Protein AF-A0A352DSZ2-F1 (afdb_monomer)

Solvent-accessible surface area (backbone atoms only — not comparable to full-atom values): 7945 Å² total; per-residue (Å²): 136,78,53,78,48,79,55,72,45,73,41,66,85,40,47,68,74,50,39,74,55,29,46,48,56,22,62,26,44,37,40,41,36,30,48,39,24,48,59,77,53,50,63,26,27,45,27,42,15,66,28,54,45,38,38,32,38,38,24,22,41,63,73,51,56,64,38,36,55,28,40,37,65,25,56,44,43,37,34,35,40,29,21,35,47,50,50,53,66,33,30,56,37,56,62,68,28,77,25,41,36,36,36,55,37,57,77,45,65,48,73,68,21,50,52,51,42,69,74,29,89,50,49,43,66,33,68,68,68,69,47,54,70,59,63,74,67,71,83,76,82,80,87,76,96,79,90,81,88,133

Foldseek 3Di:
DQLEDQDAAADAVDQDDDLVVLLSNLSHAEEYAHQNPADDDLSSLLSVLSHHYAYADNNHQDDDLSSLQSNLSHAEEYHPCNHQEDELSSLQSVLSRNYAYEHANHNYYDPNSLVSLVVRPSYHYHPVSVVVVVVVPPPPDDDDDDDDDD

pLDDT: mean 78.83, std 14.11, range [40.34, 91.19]

Radius of gyration: 20.04 Å; Cα contacts (8 Å, |Δi|>4): 309; chains: 1; bounding box: 57×29×73 Å

Sequence (150 aa):
MLARGRGDVHLDALVEITAPVARILSRHRGTLSLPSLATIDPETCVALARHRGNLLLNGLRALSPEQATALVGHRDWLGLDGLETVSDEVAETLCRHFGVVSLQGVRTVSAAALAALRSCPHIRLHEALTKSSLDARSDRGVGDRRNRRR

Secondary structure (DSSP, 8-state):
--TT-SS-EE-TT-----HHHHHHHTT-BS-EE-TT-----HHHHHHHHT-BS-EE-TT-----HHHHHHHTT--S-EE-TT--EE-HHHHHHHHT-SS-EEE-S--EE-HHHHHHHHH-TTEEE-HHHHHHHHHTTSSS----------

Structure (mmCIF, N/CA/C/O backbone):
data_AF-A0A352DSZ2-F1
#
_entry.id   AF-A0A352DSZ2-F1
#
loop_
_atom_site.group_PDB
_atom_site.id
_atom_site.type_symbol
_atom_site.label_atom_id
_atom_site.label_alt_id
_atom_site.label_comp_id
_atom_site.label_asym_id
_atom_site.label_entity_id
_atom_site.label_seq_id
_atom_site.pdbx_PDB_ins_code
_atom_site.Cartn_x
_atom_site.Cartn_y
_atom_site.Cartn_z
_atom_site.occupancy
_atom_site.B_iso_or_equiv
_atom_site.auth_seq_id
_atom_site.auth_comp_id
_atom_site.auth_asym_id
_atom_site.auth_atom_id
_atom_site.pdbx_PDB_model_num
ATOM 1 N N . MET A 1 1 ? 10.148 -1.661 -25.583 1.00 40.34 1 MET A N 1
ATOM 2 C CA . MET A 1 1 ? 9.701 -0.284 -25.255 1.00 40.34 1 MET A CA 1
ATOM 3 C C . MET A 1 1 ? 8.290 -0.328 -24.655 1.00 40.34 1 MET A C 1
ATOM 5 O O . MET A 1 1 ? 7.329 -0.166 -25.388 1.00 40.34 1 MET A O 1
ATOM 9 N N . LEU A 1 2 ? 8.142 -0.558 -23.343 1.00 48.91 2 LEU A N 1
ATOM 10 C CA . LEU A 1 2 ? 6.822 -0.626 -22.675 1.00 48.91 2 LEU A CA 1
ATOM 11 C C . LEU A 1 2 ? 6.311 0.743 -22.164 1.00 48.91 2 LEU A C 1
ATOM 13 O O . LEU A 1 2 ? 5.173 0.873 -21.741 1.00 48.91 2 LEU A O 1
ATOM 17 N N . ALA A 1 3 ? 7.128 1.800 -22.228 1.00 47.91 3 ALA A N 1
ATOM 18 C CA . ALA A 1 3 ? 6.880 3.055 -21.504 1.00 47.91 3 ALA A CA 1
ATOM 19 C C . ALA A 1 3 ? 5.921 4.062 -22.186 1.00 47.91 3 ALA A C 1
ATOM 21 O O . ALA A 1 3 ? 5.846 5.211 -21.756 1.00 47.91 3 ALA A O 1
ATOM 22 N N . ARG A 1 4 ? 5.231 3.690 -23.274 1.00 46.66 4 ARG A N 1
ATOM 23 C CA . ARG A 1 4 ? 4.362 4.609 -24.048 1.00 46.66 4 ARG A CA 1
ATOM 24 C C . ARG A 1 4 ? 2.999 4.032 -24.448 1.00 46.66 4 ARG A C 1
ATOM 26 O O . ARG A 1 4 ? 2.247 4.716 -25.139 1.00 46.66 4 ARG A O 1
ATOM 33 N N . GLY A 1 5 ? 2.682 2.806 -24.033 1.00 48.97 5 GLY A N 1
ATOM 34 C CA . GLY A 1 5 ? 1.359 2.226 -24.255 1.00 48.97 5 GLY A CA 1
ATOM 35 C C . GLY A 1 5 ? 0.297 2.943 -23.419 1.00 48.97 5 GLY A C 1
ATOM 36 O O . GLY A 1 5 ? 0.597 3.454 -22.348 1.00 48.97 5 GLY A O 1
ATOM 37 N N . ARG A 1 6 ? -0.938 3.000 -23.921 1.00 56.56 6 ARG A N 1
ATOM 38 C CA . ARG A 1 6 ? -2.148 3.317 -23.138 1.00 56.56 6 ARG A CA 1
ATOM 39 C C . ARG A 1 6 ? -2.812 2.028 -22.617 1.00 56.56 6 ARG A C 1
ATOM 41 O O . ARG A 1 6 ? -4.030 1.970 -22.517 1.00 56.56 6 ARG A O 1
ATOM 48 N N . GLY A 1 7 ? -2.031 0.967 -22.419 1.00 68.94 7 GLY A N 1
ATOM 49 C CA . GLY A 1 7 ? -2.527 -0.366 -22.071 1.00 68.94 7 GLY A CA 1
ATOM 50 C C . GLY A 1 7 ? -2.114 -0.732 -20.657 1.00 68.94 7 GLY A C 1
ATOM 51 O O . GLY A 1 7 ? -1.060 -0.306 -20.213 1.00 68.94 7 GLY A O 1
ATOM 52 N N . ASP A 1 8 ? -2.924 -1.497 -19.945 1.00 80.56 8 ASP A N 1
ATOM 53 C CA . ASP A 1 8 ? -2.635 -1.826 -18.553 1.00 80.56 8 ASP A CA 1
ATOM 54 C C . ASP A 1 8 ? -1.370 -2.692 -18.424 1.00 80.56 8 ASP A C 1
ATOM 56 O O . ASP A 1 8 ? -1.205 -3.703 -19.113 1.00 80.56 8 ASP A O 1
ATOM 60 N N . VAL A 1 9 ? -0.464 -2.289 -17.535 1.00 84.06 9 VAL A N 1
ATOM 61 C CA . VAL A 1 9 ? 0.795 -2.989 -17.266 1.00 84.06 9 VAL A CA 1
ATOM 62 C C . VAL A 1 9 ? 0.607 -3.849 -16.028 1.00 84.06 9 VAL A C 1
ATOM 64 O O . VAL A 1 9 ? 0.467 -3.329 -14.924 1.00 84.06 9 VAL A O 1
ATOM 67 N N . HIS A 1 10 ? 0.639 -5.162 -16.224 1.00 83.44 10 HIS A N 1
ATOM 68 C CA . HIS A 1 10 ? 0.547 -6.160 -15.165 1.00 83.44 10 HIS A CA 1
ATOM 69 C C . HIS A 1 10 ? 1.894 -6.876 -15.056 1.00 83.44 10 HIS A C 1
ATOM 71 O O . HIS A 1 10 ? 2.339 -7.507 -16.017 1.00 83.44 10 HIS A O 1
ATOM 77 N N . LEU A 1 11 ? 2.586 -6.714 -13.927 1.00 83.31 11 LEU A N 1
ATOM 78 C CA . LEU A 1 11 ? 3.895 -7.326 -13.677 1.00 83.31 11 LEU A CA 1
ATOM 79 C C . LEU A 1 11 ? 3.795 -8.285 -12.490 1.00 83.31 11 LEU A C 1
ATOM 81 O O . LEU A 1 11 ? 4.330 -8.040 -11.411 1.00 83.31 11 LEU A O 1
ATOM 85 N N . ASP A 1 12 ? 3.111 -9.402 -12.718 1.00 78.81 12 ASP A N 1
ATOM 86 C CA . ASP A 1 12 ? 2.752 -10.359 -11.667 1.00 78.81 12 ASP A CA 1
ATOM 87 C C . ASP A 1 12 ? 3.946 -11.171 -11.145 1.00 78.81 12 ASP A C 1
ATOM 89 O O . ASP A 1 12 ? 3.873 -11.757 -10.073 1.00 78.81 12 ASP A O 1
ATOM 93 N N . ALA A 1 13 ? 5.068 -11.208 -11.865 1.00 79.94 13 ALA A N 1
ATOM 94 C CA . ALA A 1 13 ? 6.279 -11.912 -11.430 1.00 79.94 13 ALA A CA 1
ATOM 95 C C . ALA A 1 13 ? 7.279 -11.009 -10.682 1.00 79.94 13 ALA A C 1
ATOM 97 O O . ALA A 1 13 ? 8.353 -11.465 -10.293 1.00 79.94 13 ALA A O 1
ATOM 98 N N . LEU A 1 14 ? 6.969 -9.718 -10.516 1.00 80.88 14 LEU A N 1
ATOM 99 C CA . LEU A 1 14 ? 7.915 -8.736 -9.999 1.00 80.88 14 LEU A CA 1
ATOM 100 C C . LEU A 1 14 ? 7.770 -8.591 -8.481 1.00 80.88 14 LEU A C 1
ATOM 102 O O . LEU A 1 14 ? 6.853 -7.936 -7.992 1.00 80.88 14 LEU A O 1
ATOM 106 N N . VAL A 1 15 ? 8.681 -9.236 -7.752 1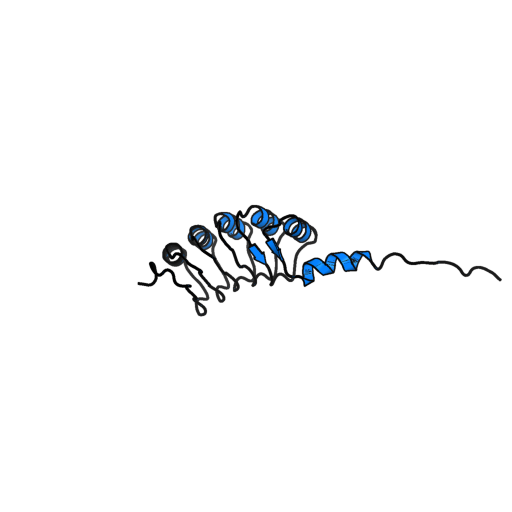.00 80.00 15 VAL A N 1
ATOM 107 C CA . VAL A 1 15 ? 8.661 -9.297 -6.279 1.00 80.00 15 VAL A CA 1
ATOM 108 C C . VAL A 1 15 ? 9.335 -8.088 -5.631 1.00 80.00 15 VAL A C 1
ATOM 110 O O . VAL A 1 15 ? 8.981 -7.714 -4.516 1.00 80.00 15 VAL A O 1
ATOM 113 N N . GLU A 1 16 ? 10.272 -7.460 -6.341 1.00 80.94 16 GLU A N 1
ATOM 114 C CA . GLU A 1 16 ? 11.022 -6.288 -5.896 1.00 80.94 16 GLU A CA 1
ATOM 115 C C . GLU A 1 16 ? 11.278 -5.358 -7.088 1.00 80.94 16 GLU A C 1
ATOM 117 O O . GLU A 1 16 ? 11.521 -5.812 -8.212 1.00 80.94 16 GLU A O 1
ATOM 122 N N . ILE A 1 17 ? 11.230 -4.048 -6.847 1.00 85.75 17 ILE A N 1
ATOM 123 C CA . ILE A 1 17 ? 11.618 -3.027 -7.821 1.00 85.75 17 ILE A CA 1
ATOM 124 C C . ILE A 1 17 ? 12.510 -1.990 -7.167 1.00 85.75 17 ILE A C 1
ATOM 126 O O . ILE A 1 17 ? 12.389 -1.704 -5.984 1.00 85.75 17 ILE A O 1
ATOM 130 N N . THR A 1 18 ? 13.361 -1.375 -7.977 1.00 88.12 18 THR A N 1
ATOM 131 C CA . THR A 1 18 ? 14.210 -0.265 -7.550 1.00 88.12 18 THR A CA 1
ATOM 132 C C . THR A 1 18 ? 13.639 1.072 -8.021 1.00 88.12 18 THR A C 1
ATOM 134 O O . THR A 1 18 ? 12.927 1.144 -9.034 1.00 88.12 18 THR A O 1
ATOM 137 N N . ALA A 1 19 ? 14.016 2.165 -7.353 1.00 87.88 19 ALA A N 1
ATOM 138 C CA . ALA A 1 19 ? 13.570 3.516 -7.699 1.00 87.88 19 ALA A CA 1
ATOM 139 C C . ALA A 1 19 ? 13.793 3.903 -9.184 1.00 87.88 19 ALA A C 1
ATOM 141 O O . ALA A 1 19 ? 12.902 4.518 -9.789 1.00 87.88 19 ALA A O 1
ATOM 142 N N . PRO A 1 20 ? 14.906 3.521 -9.853 1.00 88.50 20 PRO A N 1
ATOM 143 C CA . PRO A 1 20 ? 15.069 3.756 -11.286 1.00 88.50 20 PRO A CA 1
ATOM 144 C C . PRO A 1 20 ? 14.012 3.054 -12.146 1.00 88.50 20 PRO A C 1
ATOM 146 O O . PRO A 1 20 ? 13.514 3.661 -13.097 1.00 88.50 20 PRO A O 1
ATOM 149 N N . VAL A 1 21 ? 13.647 1.813 -11.807 1.00 87.62 21 VAL A N 1
ATOM 150 C CA . VAL A 1 21 ? 12.614 1.040 -12.516 1.00 87.62 21 VAL A CA 1
ATOM 151 C C . VAL A 1 21 ? 11.243 1.661 -12.276 1.00 87.62 21 VAL A C 1
ATOM 153 O O . VAL A 1 21 ? 10.528 1.941 -13.238 1.00 87.62 21 VAL A O 1
ATOM 156 N N . ALA A 1 22 ? 10.917 1.992 -11.026 1.00 88.19 22 ALA A N 1
ATOM 157 C CA . ALA A 1 22 ? 9.684 2.690 -10.668 1.00 88.19 22 ALA A CA 1
ATOM 158 C C . ALA A 1 22 ? 9.518 4.015 -11.428 1.00 88.19 22 ALA A C 1
ATOM 160 O O . ALA A 1 22 ? 8.431 4.335 -11.905 1.00 88.19 22 ALA A O 1
ATOM 161 N N . ARG A 1 23 ? 10.609 4.763 -11.632 1.00 87.81 23 ARG A N 1
ATOM 162 C CA . ARG A 1 23 ? 10.607 6.004 -12.422 1.00 87.81 23 ARG A CA 1
ATOM 163 C C . ARG A 1 23 ? 10.368 5.772 -13.914 1.00 87.81 23 ARG A C 1
ATOM 165 O O . ARG A 1 23 ? 9.844 6.654 -14.588 1.00 87.81 23 ARG A O 1
ATOM 172 N N . ILE A 1 24 ? 10.772 4.627 -14.461 1.00 87.75 24 ILE A N 1
ATOM 173 C CA . ILE A 1 24 ? 10.451 4.262 -15.847 1.00 87.75 24 ILE A CA 1
ATOM 174 C C . ILE A 1 24 ? 8.973 3.878 -15.942 1.00 87.75 24 ILE A C 1
ATOM 176 O O . ILE A 1 24 ? 8.286 4.356 -16.846 1.00 87.75 24 ILE A O 1
ATOM 180 N N . LEU A 1 25 ? 8.482 3.081 -14.988 1.00 85.25 25 LEU A N 1
ATOM 181 C CA . LEU A 1 25 ? 7.081 2.666 -14.908 1.00 85.25 25 LEU A CA 1
ATOM 182 C C . LEU A 1 25 ? 6.144 3.859 -14.704 1.00 85.25 25 LEU A C 1
ATOM 184 O O . LEU A 1 25 ? 5.109 3.931 -15.354 1.00 85.25 25 LEU A O 1
ATOM 188 N N . SER A 1 26 ? 6.524 4.863 -13.913 1.00 84.94 26 SER A N 1
ATOM 189 C CA . SER A 1 26 ? 5.672 6.034 -13.675 1.00 84.94 26 SER A CA 1
ATOM 190 C C . SER A 1 26 ? 5.452 6.912 -14.910 1.00 84.94 26 SER A C 1
ATOM 192 O O . SER A 1 26 ? 4.495 7.684 -14.948 1.00 84.94 26 SER A O 1
ATOM 194 N N . ARG A 1 27 ? 6.275 6.767 -15.960 1.00 84.94 27 ARG A N 1
ATOM 195 C CA . ARG A 1 27 ? 6.068 7.435 -17.262 1.00 84.94 27 ARG A CA 1
ATOM 196 C C . ARG A 1 27 ? 4.932 6.809 -18.067 1.00 84.94 27 ARG A C 1
ATOM 198 O O . ARG A 1 27 ? 4.420 7.460 -18.981 1.00 84.94 27 ARG A O 1
ATOM 205 N N . HIS A 1 28 ? 4.565 5.573 -17.743 1.00 82.56 28 HIS A N 1
ATOM 206 C CA . HIS A 1 28 ? 3.405 4.903 -18.303 1.00 82.56 28 HIS A CA 1
ATOM 207 C C . HIS A 1 28 ? 2.118 5.658 -17.939 1.00 82.56 28 HIS A C 1
ATOM 209 O O . HIS A 1 28 ? 2.047 6.306 -16.894 1.00 82.56 28 HIS A O 1
ATOM 215 N N . ARG A 1 29 ? 1.106 5.589 -18.808 1.00 74.69 29 ARG A N 1
ATOM 216 C CA . ARG A 1 29 ? -0.207 6.210 -18.593 1.00 74.69 29 ARG A CA 1
ATOM 217 C C . ARG A 1 29 ? -1.281 5.142 -18.774 1.00 74.69 29 ARG A C 1
ATOM 219 O O . ARG A 1 29 ? -1.577 4.771 -19.905 1.00 74.69 29 ARG A O 1
ATOM 226 N N . GLY A 1 30 ? -1.824 4.650 -17.668 1.00 84.12 30 GLY A N 1
ATOM 227 C CA . GLY A 1 30 ? -2.762 3.524 -17.617 1.00 84.12 30 GLY A CA 1
ATOM 228 C C . GLY A 1 30 ? -2.690 2.839 -16.256 1.00 84.12 30 GLY A C 1
ATOM 229 O O . GLY A 1 30 ? -2.040 3.371 -15.362 1.00 84.12 30 GLY A O 1
ATOM 230 N N . THR A 1 31 ? -3.322 1.679 -16.092 1.00 88.56 31 THR A N 1
ATOM 231 C CA . THR A 1 31 ? -3.216 0.930 -14.832 1.00 88.56 31 THR A CA 1
ATOM 232 C C . THR A 1 31 ? -1.834 0.294 -14.717 1.00 88.56 31 THR A C 1
ATOM 234 O O . THR A 1 31 ? -1.347 -0.317 -15.671 1.00 88.56 31 THR A O 1
ATOM 237 N N . LEU A 1 32 ? -1.198 0.435 -13.557 1.00 89.62 32 LEU A N 1
ATOM 238 C CA . LEU A 1 32 ? 0.029 -0.257 -13.183 1.00 89.62 32 LEU A CA 1
ATOM 239 C C . LEU A 1 32 ? -0.284 -1.219 -12.036 1.00 89.62 32 LEU A C 1
ATOM 241 O O . LEU A 1 32 ? -0.541 -0.789 -10.913 1.00 89.62 32 LEU A O 1
ATOM 245 N N . SER A 1 33 ? -0.257 -2.517 -12.328 1.00 89.81 33 SER A N 1
ATOM 246 C CA . SER A 1 33 ? -0.514 -3.585 -11.365 1.00 89.81 33 SER A CA 1
ATOM 247 C C . SER A 1 33 ? 0.771 -4.332 -11.022 1.00 89.81 33 SER A C 1
ATOM 249 O O . SER A 1 33 ? 1.423 -4.904 -11.900 1.00 89.81 33 SER A O 1
ATOM 251 N N . LEU A 1 34 ? 1.127 -4.314 -9.737 1.00 89.25 34 LEU A N 1
ATOM 252 C CA . LEU A 1 34 ? 2.303 -4.960 -9.149 1.00 89.25 34 LEU A CA 1
ATOM 253 C C . LEU A 1 34 ? 1.858 -5.865 -7.978 1.00 89.25 34 LEU A C 1
ATOM 255 O O . LEU A 1 34 ? 2.160 -5.577 -6.817 1.00 89.25 34 LEU A O 1
ATOM 259 N N . PRO A 1 35 ? 1.091 -6.939 -8.242 1.00 85.94 35 PRO A N 1
ATOM 260 C CA . PRO A 1 35 ? 0.433 -7.711 -7.188 1.00 85.94 35 PRO A CA 1
ATOM 261 C C . PRO A 1 35 ? 1.384 -8.603 -6.382 1.00 85.94 35 PRO A C 1
ATOM 263 O O . PRO A 1 35 ? 1.008 -9.050 -5.307 1.00 85.94 35 PRO A O 1
ATOM 266 N N . SER A 1 36 ? 2.600 -8.854 -6.869 1.00 87.06 36 SER A N 1
ATOM 267 C CA . SER A 1 36 ? 3.597 -9.685 -6.173 1.00 87.06 36 SER A CA 1
ATOM 268 C C . SER A 1 36 ? 4.656 -8.880 -5.426 1.00 87.06 36 SER A C 1
ATOM 270 O O . SER A 1 36 ? 5.543 -9.463 -4.805 1.00 87.06 36 SER A O 1
ATOM 272 N N . LEU A 1 37 ? 4.571 -7.548 -5.469 1.00 87.56 37 LEU A N 1
ATOM 273 C CA . LEU A 1 37 ? 5.532 -6.659 -4.833 1.00 87.56 37 LEU A CA 1
ATOM 274 C C . LEU A 1 37 ? 5.326 -6.680 -3.316 1.00 87.56 37 LEU A C 1
ATOM 276 O O . LEU A 1 37 ? 4.391 -6.066 -2.805 1.00 87.56 37 LEU A O 1
ATOM 280 N N . ALA A 1 38 ? 6.180 -7.419 -2.609 1.00 84.94 38 ALA A N 1
ATOM 281 C CA . ALA A 1 38 ? 6.039 -7.647 -1.171 1.00 84.94 38 ALA A CA 1
ATOM 282 C C . ALA A 1 38 ? 6.590 -6.487 -0.332 1.00 84.94 38 ALA A C 1
ATOM 284 O O . ALA A 1 38 ? 6.092 -6.214 0.762 1.00 84.94 38 ALA A O 1
ATOM 285 N N . THR A 1 39 ? 7.616 -5.807 -0.846 1.00 82.44 39 THR A N 1
ATOM 286 C CA . THR A 1 39 ? 8.306 -4.702 -0.182 1.00 82.44 39 THR A CA 1
ATOM 287 C C . THR A 1 39 ? 8.562 -3.564 -1.165 1.00 82.44 39 THR A C 1
ATOM 289 O O . THR A 1 39 ? 8.804 -3.777 -2.352 1.00 82.44 39 THR A O 1
ATOM 292 N N . ILE A 1 40 ? 8.511 -2.333 -0.656 1.00 86.06 40 ILE A N 1
ATOM 293 C CA . ILE A 1 40 ? 8.909 -1.125 -1.381 1.00 86.06 40 ILE A CA 1
ATOM 294 C C . ILE A 1 40 ? 9.706 -0.228 -0.456 1.00 86.06 40 ILE A C 1
ATOM 296 O O . ILE A 1 40 ? 9.355 -0.055 0.705 1.00 86.06 40 ILE A O 1
ATOM 300 N N . ASP A 1 41 ? 10.775 0.370 -0.946 1.00 89.31 41 ASP A N 1
ATOM 301 C CA . ASP A 1 41 ? 11.493 1.396 -0.204 1.00 89.31 41 ASP A CA 1
ATOM 302 C C . ASP A 1 41 ? 10.825 2.779 -0.390 1.00 89.31 41 ASP A C 1
ATOM 304 O O . ASP A 1 41 ? 10.072 2.997 -1.352 1.00 89.31 41 ASP A O 1
ATOM 308 N N . PRO A 1 42 ? 11.075 3.744 0.512 1.00 88.19 42 PRO A N 1
ATOM 309 C CA . PRO A 1 42 ? 10.503 5.085 0.399 1.00 88.19 42 PRO A CA 1
ATOM 310 C C . PRO A 1 42 ? 10.865 5.811 -0.907 1.00 88.19 42 PRO A C 1
ATOM 312 O O . PRO A 1 42 ? 10.044 6.560 -1.437 1.00 88.19 42 PRO A O 1
ATOM 315 N N . GLU A 1 43 ? 12.058 5.588 -1.468 1.00 89.31 43 GLU A N 1
ATOM 316 C CA . GLU A 1 43 ? 12.482 6.238 -2.716 1.00 89.31 43 GLU A CA 1
ATOM 317 C C . GLU A 1 43 ? 11.670 5.714 -3.911 1.00 89.31 43 GLU A C 1
ATOM 319 O O . GLU A 1 43 ? 11.171 6.491 -4.736 1.00 89.31 43 GLU A O 1
ATOM 324 N N . THR A 1 44 ? 11.441 4.402 -3.957 1.00 90.81 44 THR A N 1
ATOM 325 C CA . THR A 1 44 ? 10.527 3.750 -4.900 1.00 90.81 44 THR A CA 1
ATOM 326 C C . THR A 1 44 ? 9.100 4.277 -4.765 1.00 90.81 44 THR A C 1
ATOM 328 O O . THR A 1 44 ? 8.475 4.585 -5.784 1.00 90.81 44 THR A O 1
ATOM 331 N N . CYS A 1 45 ? 8.592 4.468 -3.542 1.00 90.44 45 CYS A N 1
ATOM 332 C CA . CYS A 1 45 ? 7.266 5.058 -3.310 1.00 90.44 45 CYS A CA 1
ATOM 333 C C . CYS A 1 45 ? 7.151 6.451 -3.943 1.00 90.44 45 CYS A C 1
ATOM 335 O O . CYS A 1 45 ? 6.182 6.734 -4.645 1.00 90.44 45 CYS A O 1
ATOM 337 N N . VAL A 1 46 ? 8.162 7.309 -3.758 1.00 90.25 46 VAL A N 1
ATOM 338 C CA . VAL A 1 46 ? 8.197 8.660 -4.348 1.00 90.25 46 VAL A CA 1
ATOM 339 C C . VAL A 1 46 ? 8.199 8.598 -5.876 1.00 90.25 46 VAL A C 1
ATOM 341 O O . VAL A 1 46 ? 7.543 9.405 -6.544 1.00 90.25 46 VAL A O 1
ATOM 344 N N . ALA A 1 47 ? 8.929 7.646 -6.458 1.00 91.19 47 ALA A N 1
ATOM 345 C CA . ALA A 1 47 ? 8.957 7.455 -7.903 1.00 91.19 47 ALA A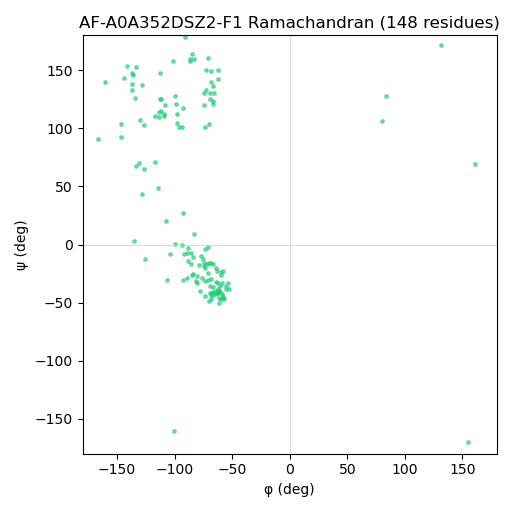 CA 1
ATOM 346 C C . ALA A 1 47 ? 7.603 6.973 -8.455 1.00 91.19 47 ALA A C 1
ATOM 348 O O . ALA A 1 47 ? 7.169 7.480 -9.496 1.00 91.19 47 ALA A O 1
ATOM 349 N N . LEU A 1 48 ? 6.935 6.050 -7.754 1.00 88.88 48 LEU A N 1
ATOM 350 C CA . LEU A 1 48 ? 5.601 5.543 -8.095 1.00 88.88 48 LEU A CA 1
ATOM 351 C C . LEU A 1 48 ? 4.507 6.593 -7.895 1.00 88.88 48 LEU A C 1
ATOM 353 O O . LEU A 1 48 ? 3.607 6.685 -8.721 1.00 88.88 48 LEU A O 1
ATOM 357 N N . ALA A 1 49 ? 4.612 7.450 -6.880 1.00 88.94 49 ALA A N 1
ATOM 358 C CA . ALA A 1 49 ? 3.637 8.507 -6.614 1.00 88.94 49 ALA A CA 1
ATOM 359 C C . ALA A 1 49 ? 3.496 9.503 -7.780 1.00 88.94 49 ALA A C 1
ATOM 361 O O . ALA A 1 49 ? 2.453 10.127 -7.961 1.00 88.94 49 ALA A O 1
ATOM 362 N N . ARG A 1 50 ? 4.530 9.622 -8.623 1.00 89.00 50 ARG A N 1
ATOM 363 C CA . ARG A 1 50 ? 4.508 10.439 -9.850 1.00 89.00 50 ARG A CA 1
ATOM 364 C C . ARG A 1 50 ? 3.722 9.806 -10.999 1.00 89.00 50 ARG A C 1
ATOM 366 O O . ARG A 1 50 ? 3.493 10.484 -12.004 1.00 89.00 50 ARG A O 1
ATOM 373 N N . HIS A 1 51 ? 3.366 8.529 -10.887 1.00 88.69 51 HIS A N 1
ATOM 374 C CA . HIS A 1 51 ? 2.561 7.835 -11.878 1.00 88.69 51 HIS A CA 1
ATOM 375 C C . HIS A 1 51 ? 1.178 8.481 -11.988 1.00 88.69 51 HIS A C 1
ATOM 377 O O . HIS A 1 51 ? 0.609 8.929 -10.993 1.00 88.69 51 HIS A O 1
ATOM 383 N N . ARG A 1 52 ? 0.663 8.546 -13.217 1.00 84.50 52 ARG A N 1
ATOM 384 C CA . ARG A 1 52 ? -0.665 9.080 -13.532 1.00 84.50 52 ARG A CA 1
ATOM 385 C C . ARG A 1 52 ? -1.503 7.953 -14.121 1.00 84.50 52 ARG A C 1
ATOM 387 O O . ARG A 1 52 ? -1.224 7.519 -15.244 1.00 84.50 52 ARG A O 1
ATOM 394 N N . GLY A 1 53 ? -2.496 7.505 -13.369 1.00 86.56 53 GLY A N 1
ATOM 395 C CA . GLY A 1 53 ? -3.235 6.268 -13.604 1.00 86.56 53 GLY A CA 1
ATOM 396 C C . GLY A 1 53 ? -3.358 5.424 -12.338 1.00 86.56 53 GLY A C 1
ATOM 397 O O . GLY A 1 53 ? -2.756 5.730 -11.315 1.00 86.56 53 GLY A O 1
ATOM 398 N N . ASN A 1 54 ? -4.153 4.361 -12.416 1.00 90.25 54 ASN A N 1
ATOM 399 C CA . ASN A 1 54 ? -4.432 3.499 -11.271 1.00 90.25 54 ASN A CA 1
ATOM 400 C C . ASN A 1 54 ? -3.180 2.705 -10.880 1.00 90.25 54 ASN A C 1
ATOM 402 O O . ASN A 1 54 ? -2.581 2.045 -11.728 1.00 90.25 54 ASN A O 1
ATOM 406 N N . LEU A 1 55 ? -2.819 2.720 -9.603 1.00 90.75 55 LEU A N 1
ATOM 407 C CA . LEU A 1 55 ? -1.675 2.000 -9.059 1.00 90.75 55 LEU A CA 1
ATOM 408 C C . LEU A 1 55 ? -2.162 0.901 -8.113 1.00 90.75 55 LEU A C 1
ATOM 410 O O . LEU A 1 55 ? -2.720 1.198 -7.061 1.00 90.75 55 LEU A O 1
ATOM 414 N N . LEU A 1 56 ? -1.948 -0.365 -8.470 1.00 90.75 56 LEU A N 1
ATOM 415 C CA . LEU A 1 56 ? -2.361 -1.522 -7.672 1.00 90.75 56 LEU A CA 1
ATOM 416 C C . LEU A 1 56 ? -1.124 -2.204 -7.076 1.00 90.75 56 LEU A C 1
ATOM 418 O O . LEU A 1 56 ? -0.337 -2.820 -7.792 1.00 90.75 56 LEU A O 1
ATOM 422 N N . LEU A 1 57 ? -0.963 -2.097 -5.759 1.00 90.19 57 LEU A N 1
ATOM 423 C CA . LEU A 1 57 ? 0.140 -2.649 -4.966 1.00 90.19 57 LEU A CA 1
ATOM 424 C C . LEU A 1 57 ? -0.383 -3.724 -4.004 1.00 90.19 57 LEU A C 1
ATOM 426 O O . LEU A 1 57 ? -0.103 -3.722 -2.806 1.00 90.19 57 L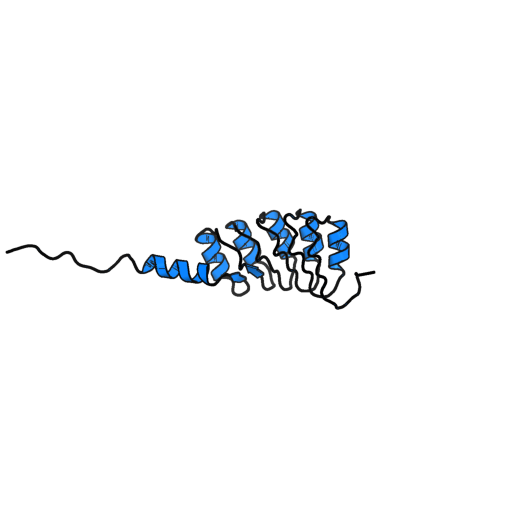EU A O 1
ATOM 430 N N . ASN A 1 58 ? -1.173 -4.654 -4.539 1.00 87.69 58 ASN A N 1
ATOM 431 C CA . ASN A 1 58 ? -1.8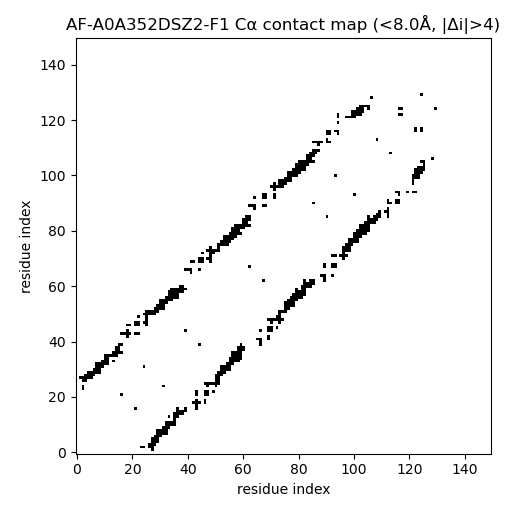75 -5.667 -3.750 1.00 87.69 58 ASN A CA 1
ATOM 432 C C . ASN A 1 58 ? -0.952 -6.744 -3.142 1.00 87.69 58 ASN A C 1
ATOM 434 O O . ASN A 1 58 ? -1.438 -7.610 -2.425 1.00 87.69 58 ASN A O 1
ATOM 438 N N . GLY A 1 59 ? 0.357 -6.697 -3.406 1.00 85.25 59 GLY A N 1
ATOM 439 C CA . GLY A 1 59 ? 1.347 -7.582 -2.783 1.00 85.25 59 GLY A CA 1
ATOM 440 C C . GLY A 1 59 ? 1.880 -7.088 -1.438 1.00 85.25 59 GLY A C 1
ATOM 441 O O . GLY A 1 59 ? 2.458 -7.871 -0.681 1.00 85.25 59 GLY A O 1
ATOM 442 N N . LEU A 1 60 ? 1.684 -5.804 -1.122 1.00 88.69 60 LEU A N 1
ATOM 443 C CA . LEU A 1 60 ? 2.229 -5.197 0.088 1.00 88.69 60 LEU A CA 1
ATOM 444 C C . LEU A 1 60 ? 1.445 -5.646 1.310 1.00 88.69 60 LEU A C 1
ATOM 446 O O . LEU A 1 60 ? 0.259 -5.358 1.417 1.00 88.69 60 LEU A O 1
ATOM 450 N N . ARG A 1 61 ? 2.128 -6.289 2.258 1.00 87.31 61 ARG A N 1
ATOM 451 C CA . ARG A 1 61 ? 1.523 -6.766 3.515 1.00 87.31 61 ARG A CA 1
ATOM 452 C C . ARG A 1 61 ? 1.555 -5.737 4.639 1.00 87.31 61 ARG A C 1
ATOM 454 O O . ARG A 1 61 ? 0.681 -5.748 5.501 1.00 87.31 61 ARG A O 1
ATOM 461 N N . ALA A 1 62 ? 2.552 -4.858 4.623 1.00 86.38 62 ALA A N 1
ATOM 462 C CA . ALA A 1 62 ? 2.759 -3.817 5.619 1.00 86.38 62 ALA A CA 1
ATOM 463 C C . ALA A 1 62 ? 3.235 -2.526 4.950 1.00 86.38 62 ALA A C 1
ATOM 465 O O . ALA A 1 62 ? 3.861 -2.562 3.888 1.00 86.38 62 ALA A O 1
ATOM 466 N N . LEU A 1 63 ? 2.942 -1.399 5.596 1.00 87.12 63 LEU A N 1
ATOM 467 C CA . LEU A 1 63 ? 3.330 -0.074 5.138 1.00 87.12 63 LEU A CA 1
ATOM 468 C C . LEU A 1 63 ? 3.842 0.755 6.319 1.00 87.12 63 LEU A C 1
ATOM 470 O O . LEU A 1 63 ? 3.207 0.781 7.373 1.00 87.1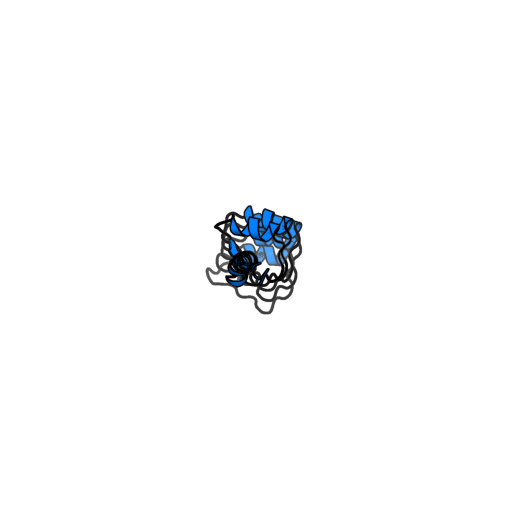2 63 LEU A O 1
ATOM 474 N N . SER A 1 64 ? 4.978 1.425 6.150 1.00 89.19 64 SER A N 1
ATOM 475 C CA . SER A 1 64 ? 5.527 2.354 7.136 1.00 89.19 64 SER A CA 1
ATOM 476 C C . SER A 1 64 ? 4.947 3.766 6.954 1.00 89.19 64 SER A C 1
ATOM 478 O O . SER A 1 64 ? 4.501 4.113 5.852 1.00 89.19 64 SER A O 1
ATOM 480 N N . PRO A 1 65 ? 4.968 4.621 7.991 1.00 88.06 65 PRO A N 1
ATOM 481 C CA . PRO A 1 65 ? 4.517 6.013 7.883 1.00 88.06 65 PRO A CA 1
ATOM 482 C C . PRO A 1 65 ? 5.235 6.803 6.775 1.00 88.06 65 PRO A C 1
ATOM 484 O O . PRO A 1 65 ? 4.626 7.615 6.071 1.00 88.06 65 PRO A O 1
ATOM 487 N N . GLU A 1 66 ? 6.522 6.532 6.557 1.00 89.44 66 GLU A N 1
ATOM 488 C CA . GLU A 1 66 ? 7.334 7.168 5.515 1.00 89.44 66 GLU A CA 1
ATOM 489 C C . GLU A 1 66 ? 6.879 6.738 4.116 1.00 89.44 66 GLU A C 1
ATOM 491 O O . GLU A 1 66 ? 6.725 7.579 3.226 1.00 89.44 66 GLU A O 1
ATOM 496 N N . GLN A 1 67 ? 6.609 5.442 3.926 1.00 90.38 67 GLN A N 1
ATOM 497 C CA . GLN A 1 67 ? 6.067 4.907 2.674 1.00 90.38 67 GLN A CA 1
ATOM 498 C C . GLN A 1 67 ? 4.670 5.482 2.395 1.00 90.38 67 GLN A C 1
ATOM 500 O O . GLN A 1 67 ? 4.393 5.894 1.267 1.00 90.38 67 GLN A O 1
ATOM 505 N N . ALA A 1 68 ? 3.813 5.591 3.418 1.00 88.25 68 ALA A N 1
ATOM 506 C CA . ALA A 1 68 ? 2.479 6.188 3.293 1.00 88.25 68 ALA A CA 1
ATOM 507 C C . ALA A 1 68 ? 2.578 7.639 2.828 1.00 88.25 68 ALA A C 1
ATOM 509 O O . ALA A 1 68 ? 1.910 8.045 1.879 1.00 88.25 68 ALA A O 1
ATOM 510 N N . THR A 1 69 ? 3.467 8.404 3.462 1.00 89.31 69 THR A N 1
ATOM 511 C CA . THR A 1 69 ? 3.684 9.820 3.153 1.00 89.31 69 THR A CA 1
ATOM 512 C C . THR A 1 69 ? 4.175 10.005 1.723 1.00 89.31 69 THR A C 1
ATOM 514 O O . THR A 1 69 ? 3.713 10.904 1.019 1.00 89.31 69 THR A O 1
ATOM 517 N N . ALA A 1 70 ? 5.071 9.135 1.258 1.00 89.62 70 ALA A N 1
ATOM 518 C CA . ALA A 1 70 ? 5.530 9.154 -0.123 1.00 89.62 70 ALA A CA 1
ATOM 519 C C . ALA A 1 70 ? 4.392 8.851 -1.116 1.00 89.62 70 ALA A C 1
ATOM 521 O O . ALA A 1 70 ? 4.287 9.520 -2.147 1.00 89.62 70 ALA A O 1
ATOM 522 N N . LEU A 1 71 ? 3.508 7.901 -0.793 1.00 86.19 71 LEU A N 1
ATOM 523 C CA . LEU A 1 71 ? 2.364 7.527 -1.632 1.00 86.19 71 LEU A CA 1
ATOM 524 C C . LEU A 1 71 ? 1.252 8.587 -1.670 1.00 86.19 71 LEU A C 1
ATOM 526 O O . LEU A 1 71 ? 0.555 8.666 -2.677 1.00 86.19 71 LEU A O 1
ATOM 530 N N . VAL A 1 72 ? 1.125 9.462 -0.662 1.00 84.44 72 VAL A N 1
ATOM 531 C CA . VAL A 1 72 ? 0.177 10.605 -0.680 1.00 84.44 72 VAL A CA 1
ATOM 532 C C . VAL A 1 72 ? 0.403 11.546 -1.870 1.00 84.44 72 VAL A C 1
ATOM 534 O O . VAL A 1 72 ? -0.513 12.251 -2.290 1.00 84.44 72 VAL A O 1
ATOM 537 N N . GLY A 1 73 ? 1.606 11.551 -2.454 1.00 81.81 73 GLY A N 1
ATOM 538 C CA . GLY A 1 73 ? 1.886 12.296 -3.683 1.00 81.81 73 GLY A CA 1
ATOM 539 C C . GLY A 1 73 ? 1.101 11.802 -4.906 1.00 81.81 73 GLY A C 1
ATOM 540 O O . GLY A 1 73 ? 0.942 12.558 -5.869 1.00 81.81 73 GLY A O 1
ATOM 541 N N . HIS A 1 74 ? 0.606 10.563 -4.864 1.00 87.50 74 HIS A N 1
ATOM 542 C CA . HIS A 1 74 ? -0.269 10.004 -5.879 1.00 87.50 74 HIS A CA 1
ATOM 543 C C . HIS A 1 74 ? -1.669 10.626 -5.793 1.00 87.50 74 HIS A C 1
ATOM 545 O O . HIS A 1 74 ? -2.108 11.089 -4.742 1.00 87.50 74 HIS A O 1
ATOM 551 N N . ARG A 1 75 ? -2.358 10.719 -6.931 1.00 82.75 75 ARG A N 1
ATOM 552 C CA . ARG A 1 75 ? -3.646 11.429 -7.024 1.00 82.75 75 ARG A CA 1
ATOM 553 C C . ARG A 1 75 ? -4.779 10.596 -7.608 1.00 82.75 75 ARG A C 1
ATOM 555 O O . ARG A 1 75 ? -5.923 11.029 -7.527 1.00 82.75 75 ARG A O 1
ATOM 562 N N . ASP A 1 76 ? -4.465 9.448 -8.194 1.00 87.50 76 ASP A N 1
ATOM 563 C CA . ASP A 1 76 ? -5.442 8.567 -8.827 1.00 87.50 76 ASP A CA 1
ATOM 564 C C . ASP A 1 76 ? -5.792 7.403 -7.880 1.00 87.50 76 ASP A C 1
ATOM 566 O O . ASP A 1 76 ? -5.638 7.512 -6.662 1.00 87.50 76 ASP A O 1
ATOM 570 N N . TRP A 1 77 ? -6.343 6.307 -8.403 1.00 88.88 77 TRP A N 1
ATOM 571 C CA . TRP A 1 77 ? -6.715 5.152 -7.586 1.00 88.88 77 TRP A CA 1
ATOM 572 C C . TRP A 1 77 ? -5.469 4.430 -7.061 1.00 88.88 77 TRP A C 1
ATOM 574 O O . TRP A 1 77 ? -4.661 3.945 -7.850 1.00 88.88 77 TRP A O 1
ATOM 584 N N . LEU A 1 78 ? -5.384 4.253 -5.741 1.00 90.62 78 LEU A N 1
ATOM 585 C CA . LEU A 1 78 ? -4.367 3.448 -5.068 1.00 90.62 78 LEU A CA 1
ATOM 586 C C . LEU A 1 78 ? -4.979 2.161 -4.485 1.00 90.62 78 LEU A C 1
ATOM 588 O O . LEU A 1 78 ? -5.797 2.203 -3.570 1.00 90.62 78 LEU A O 1
ATOM 592 N N . GLY A 1 79 ? -4.612 1.005 -5.032 1.00 90.06 79 GLY A N 1
ATOM 593 C CA . GLY A 1 79 ? -5.008 -0.311 -4.532 1.00 90.06 79 GLY A CA 1
ATOM 594 C C . GLY A 1 79 ? -3.970 -0.863 -3.563 1.00 90.06 79 GLY A C 1
ATOM 595 O O . GLY A 1 79 ? -2.827 -1.081 -3.954 1.00 90.06 79 GLY A O 1
ATOM 596 N N . LEU A 1 80 ? -4.361 -1.082 -2.311 1.00 89.12 80 LEU A N 1
ATOM 597 C CA . LEU A 1 80 ? -3.535 -1.642 -1.240 1.00 89.12 80 LEU A CA 1
ATOM 598 C C . LEU A 1 80 ? -4.276 -2.811 -0.580 1.00 89.12 80 LEU A C 1
ATOM 600 O O . LEU A 1 80 ? -4.316 -2.956 0.642 1.00 89.12 80 LEU A O 1
ATOM 604 N N . ASP A 1 81 ? -4.887 -3.662 -1.405 1.00 87.50 81 ASP A N 1
ATOM 605 C CA . ASP A 1 81 ? -5.740 -4.749 -0.927 1.00 87.50 81 ASP A CA 1
ATOM 606 C C . ASP A 1 81 ? -4.946 -5.909 -0.308 1.00 87.50 81 ASP A C 1
ATOM 608 O O . ASP A 1 81 ? -5.552 -6.834 0.214 1.00 87.50 81 ASP A O 1
ATOM 612 N N . GLY A 1 82 ? -3.612 -5.868 -0.340 1.00 84.94 82 GLY A N 1
ATOM 613 C CA . GLY A 1 82 ? -2.743 -6.838 0.333 1.00 84.94 82 GLY A CA 1
ATOM 614 C C . GLY A 1 82 ? -2.387 -6.487 1.775 1.00 84.94 82 GLY A C 1
ATOM 615 O O . GLY A 1 82 ? -1.863 -7.347 2.484 1.00 84.94 82 GLY A O 1
ATOM 616 N N . LEU A 1 83 ? -2.634 -5.244 2.212 1.00 87.50 83 LEU A N 1
ATOM 617 C CA . LEU A 1 83 ? -2.180 -4.784 3.524 1.00 87.50 83 LEU A CA 1
ATOM 618 C C . LEU A 1 83 ? -2.921 -5.533 4.619 1.00 87.50 83 LEU A C 1
ATOM 620 O O . LEU A 1 83 ? -4.139 -5.467 4.678 1.00 87.50 83 LEU A O 1
ATOM 624 N N . GLU A 1 84 ? -2.196 -6.199 5.514 1.00 86.50 84 GLU A N 1
ATOM 625 C CA . GLU A 1 84 ? -2.781 -6.962 6.621 1.00 86.50 84 GLU A CA 1
ATOM 626 C C . GLU A 1 84 ? -2.898 -6.108 7.891 1.00 86.50 84 GLU A C 1
ATOM 628 O O . GLU A 1 84 ? -3.821 -6.301 8.697 1.00 86.50 84 GLU A O 1
ATOM 633 N N . THR A 1 85 ? -1.977 -5.154 8.062 1.00 83.62 85 THR A N 1
ATOM 634 C CA . THR A 1 85 ? -1.873 -4.267 9.223 1.00 83.62 85 THR A CA 1
ATOM 635 C C . THR A 1 85 ? -1.796 -2.802 8.797 1.00 83.62 85 THR A C 1
ATOM 637 O O . THR A 1 85 ? -1.086 -2.446 7.857 1.00 83.62 85 THR A O 1
ATOM 640 N N . VAL A 1 86 ? -2.528 -1.934 9.500 1.00 85.75 86 VAL A N 1
ATOM 641 C CA . VAL A 1 86 ? -2.464 -0.474 9.315 1.00 85.75 86 VAL A CA 1
ATOM 642 C C . VAL A 1 86 ? -2.384 0.192 10.687 1.00 85.75 86 VAL A C 1
ATOM 644 O O . VAL A 1 86 ? -3.223 -0.065 11.553 1.00 85.75 86 VAL A O 1
ATOM 647 N N . SER A 1 87 ? -1.365 1.031 10.885 1.00 88.12 87 SER A N 1
ATOM 648 C CA . SER A 1 87 ? -1.198 1.848 12.089 1.00 88.12 87 SER A CA 1
ATOM 649 C C . SER A 1 87 ? -1.982 3.159 11.997 1.00 88.12 87 SER A C 1
ATOM 651 O O . SER A 1 87 ? -2.387 3.588 10.915 1.00 88.12 87 SER A O 1
ATOM 653 N N . ASP A 1 88 ? -2.167 3.813 13.141 1.00 87.94 88 ASP A N 1
ATOM 654 C CA . ASP A 1 88 ? -2.906 5.075 13.265 1.00 87.94 88 ASP A CA 1
ATOM 655 C C . ASP A 1 88 ? -2.288 6.172 12.385 1.00 87.94 88 ASP A C 1
ATOM 657 O O . ASP A 1 88 ? -2.987 6.822 11.612 1.00 87.94 88 ASP A O 1
ATOM 661 N N . GLU A 1 89 ? -0.960 6.290 12.403 1.00 88.81 89 GLU A N 1
ATOM 662 C CA . GLU A 1 89 ? -0.201 7.250 11.592 1.00 88.81 89 GLU A CA 1
ATOM 663 C C . GLU A 1 89 ? -0.370 7.008 10.083 1.00 88.81 89 GLU A C 1
ATOM 665 O O . GLU A 1 89 ? -0.541 7.948 9.299 1.00 88.81 89 GLU A O 1
ATOM 670 N N . VAL A 1 90 ? -0.358 5.739 9.653 1.00 88.62 90 VAL A N 1
ATOM 671 C CA . VAL A 1 90 ? -0.585 5.378 8.246 1.00 88.62 90 VAL A CA 1
ATOM 672 C C . VAL A 1 90 ? -2.025 5.696 7.852 1.00 88.62 90 VAL A C 1
ATOM 674 O O . VAL A 1 90 ? -2.246 6.257 6.780 1.00 88.62 90 VAL A O 1
ATOM 677 N N . ALA A 1 91 ? -3.003 5.408 8.713 1.00 86.75 91 ALA A N 1
ATOM 678 C CA . ALA A 1 91 ? -4.407 5.717 8.459 1.00 86.75 91 ALA A CA 1
ATOM 679 C C . ALA A 1 91 ? -4.659 7.225 8.297 1.00 86.75 91 ALA A C 1
ATOM 681 O O . ALA A 1 91 ? -5.308 7.638 7.333 1.00 86.75 91 ALA A O 1
ATOM 682 N N . GLU A 1 92 ? -4.101 8.053 9.182 1.00 88.12 92 GLU A N 1
ATOM 683 C CA . GLU A 1 92 ? -4.175 9.515 9.072 1.00 88.12 92 GLU A CA 1
ATOM 684 C C . GLU A 1 92 ? -3.531 10.021 7.780 1.00 88.12 92 GLU A C 1
ATOM 686 O O . GLU A 1 92 ? -4.072 10.888 7.090 1.00 88.12 92 GLU A O 1
ATOM 691 N N . THR A 1 93 ? -2.392 9.440 7.411 1.00 88.81 93 THR A N 1
ATOM 692 C CA . THR A 1 93 ? -1.674 9.804 6.189 1.00 88.81 93 THR A CA 1
ATOM 693 C C . THR A 1 93 ? -2.473 9.430 4.940 1.00 88.81 93 THR A C 1
ATOM 695 O O . THR A 1 93 ? -2.626 10.256 4.040 1.00 88.81 93 THR A O 1
ATOM 698 N N . LEU A 1 94 ? -3.075 8.239 4.898 1.00 85.25 94 LEU A N 1
ATOM 699 C CA . LEU A 1 94 ? -3.953 7.812 3.802 1.00 85.25 94 LEU A CA 1
ATOM 700 C C . LEU A 1 94 ? -5.214 8.681 3.693 1.00 85.25 94 LEU A C 1
ATOM 702 O O . LEU A 1 94 ? -5.675 8.967 2.590 1.00 85.25 94 LEU A O 1
ATOM 706 N N . CYS A 1 95 ? -5.736 9.191 4.808 1.00 85.38 95 CYS A N 1
ATOM 707 C CA . CYS A 1 95 ? -6.829 10.164 4.796 1.00 85.38 95 CYS A CA 1
ATOM 708 C C . CYS A 1 95 ? -6.464 11.492 4.111 1.00 85.38 95 CYS A C 1
ATOM 710 O O . CYS A 1 95 ? -7.352 12.179 3.613 1.00 85.38 95 CYS A O 1
ATOM 712 N N . ARG A 1 96 ? -5.174 11.842 4.022 1.00 85.75 96 ARG A N 1
ATOM 713 C CA . ARG A 1 96 ? -4.693 13.029 3.291 1.00 85.75 96 ARG A CA 1
ATOM 714 C C . ARG A 1 96 ? -4.508 12.789 1.792 1.00 85.75 96 ARG A C 1
ATOM 716 O O . ARG A 1 96 ? -4.272 13.749 1.058 1.00 85.75 96 ARG A O 1
ATOM 723 N N . HIS A 1 97 ? -4.574 11.540 1.335 1.00 85.06 97 HIS A N 1
ATOM 724 C CA . HIS A 1 97 ? -4.494 11.209 -0.084 1.00 85.06 97 HIS A CA 1
ATOM 725 C C . HIS A 1 97 ? -5.721 11.754 -0.827 1.00 85.06 97 HIS A C 1
ATOM 727 O O . HIS A 1 97 ? -6.847 11.645 -0.351 1.00 85.06 97 HIS A O 1
ATOM 733 N N . PHE A 1 98 ? -5.504 12.346 -2.004 1.00 78.12 98 PHE A N 1
ATOM 734 C CA . PHE A 1 98 ? -6.574 12.983 -2.783 1.00 78.12 98 PHE A CA 1
ATOM 735 C C . PHE A 1 98 ? -7.418 11.992 -3.595 1.00 78.12 98 PHE A C 1
ATOM 737 O O . PHE A 1 98 ? -8.571 12.283 -3.908 1.00 78.12 98 PHE A O 1
ATOM 744 N N . GLY A 1 99 ? -6.837 10.856 -3.977 1.00 81.44 99 GLY A N 1
ATOM 745 C CA . GLY A 1 99 ? -7.504 9.826 -4.768 1.00 81.44 99 GLY A CA 1
ATOM 746 C C . GLY A 1 99 ? -8.192 8.758 -3.918 1.00 81.44 99 GLY A C 1
ATOM 747 O O . GLY A 1 99 ? -8.111 8.755 -2.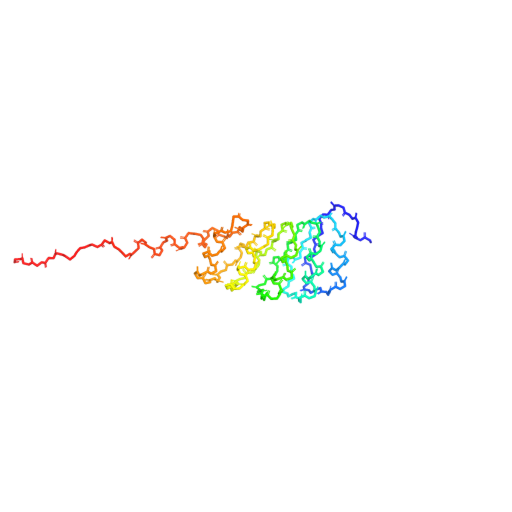689 1.00 81.44 99 GLY A O 1
ATOM 748 N N . VAL A 1 100 ? -8.837 7.806 -4.591 1.00 87.00 100 VAL A N 1
ATOM 749 C CA . VAL A 1 100 ? -9.486 6.661 -3.937 1.00 87.00 100 VAL A CA 1
ATOM 750 C C . VAL A 1 100 ? -8.428 5.667 -3.471 1.00 87.00 100 VAL A C 1
ATOM 752 O O . VAL A 1 100 ? -7.575 5.274 -4.263 1.00 87.00 100 VAL A O 1
ATOM 755 N N . VAL A 1 101 ? -8.504 5.230 -2.214 1.00 89.12 101 VAL A N 1
ATOM 756 C CA . VAL A 1 101 ? -7.623 4.190 -1.661 1.00 89.12 101 VAL A CA 1
ATOM 757 C C . VAL A 1 101 ? -8.451 2.945 -1.363 1.00 89.12 101 VAL A C 1
ATOM 759 O O . VAL A 1 101 ? -9.440 3.026 -0.640 1.00 89.12 101 VAL A O 1
ATOM 762 N N . SER A 1 102 ? -8.066 1.794 -1.908 1.00 88.69 102 SER A N 1
ATOM 763 C CA . SER A 1 102 ? -8.698 0.505 -1.604 1.00 88.69 102 SER A CA 1
ATOM 764 C C . SER A 1 102 ? -7.871 -0.270 -0.584 1.00 88.69 102 SER A C 1
ATOM 766 O O . SER A 1 102 ? -6.669 -0.440 -0.768 1.00 88.69 102 SER A O 1
ATOM 768 N N . LEU A 1 103 ? -8.522 -0.707 0.493 1.00 86.38 103 LEU A N 1
ATOM 769 C CA . LEU A 1 103 ? -7.953 -1.448 1.618 1.00 86.38 103 LEU A CA 1
ATOM 770 C C . LEU A 1 103 ? -8.857 -2.648 1.945 1.00 86.38 103 LEU A C 1
ATOM 772 O O . LEU A 1 103 ? -9.527 -2.681 2.982 1.00 86.38 103 LEU A O 1
ATOM 776 N N . GLN A 1 104 ? -8.928 -3.625 1.038 1.00 83.69 104 GLN A N 1
ATOM 777 C CA . GLN A 1 104 ? -9.778 -4.809 1.226 1.00 83.69 104 GLN A CA 1
ATOM 778 C C . GLN A 1 104 ? -9.124 -5.927 2.061 1.00 83.69 104 GLN A C 1
ATOM 780 O O . GLN A 1 104 ? -9.836 -6.705 2.691 1.00 83.69 104 GLN A O 1
ATOM 785 N N . GLY A 1 105 ? -7.791 -6.014 2.109 1.00 81.75 105 GLY A N 1
ATOM 786 C CA . GLY A 1 105 ? -7.080 -7.084 2.830 1.00 81.75 105 GLY A CA 1
ATOM 787 C C . GLY A 1 105 ? -6.785 -6.812 4.297 1.00 81.75 105 GLY A C 1
ATOM 788 O O . GLY A 1 105 ? -6.243 -7.684 4.976 1.00 81.75 105 GLY A O 1
ATOM 789 N N . VAL A 1 106 ? -7.134 -5.628 4.804 1.00 83.56 106 VAL A N 1
ATOM 790 C CA . VAL A 1 106 ? -6.775 -5.226 6.166 1.00 83.56 106 VAL A CA 1
ATOM 791 C C . VAL A 1 106 ? -7.508 -6.103 7.170 1.00 83.56 106 VAL A C 1
ATOM 793 O O . VAL A 1 106 ? -8.735 -6.162 7.199 1.00 83.56 106 VAL A O 1
ATOM 796 N N . ARG A 1 107 ? -6.737 -6.801 8.007 1.00 80.19 107 ARG A N 1
ATOM 797 C CA . ARG A 1 107 ? -7.251 -7.699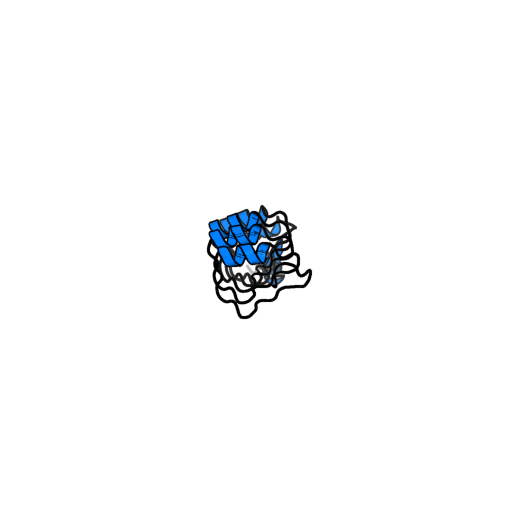 9.055 1.00 80.19 107 ARG A CA 1
ATOM 798 C C . ARG A 1 107 ? -7.091 -7.100 10.441 1.00 80.19 107 ARG A C 1
ATOM 800 O O . ARG A 1 107 ? -7.891 -7.378 11.329 1.00 80.19 107 ARG A O 1
ATOM 807 N N . THR A 1 108 ? -6.060 -6.282 10.613 1.00 79.75 108 THR A N 1
ATOM 808 C CA . THR A 1 108 ? -5.600 -5.805 11.915 1.00 79.75 108 THR A CA 1
ATOM 809 C C . THR A 1 108 ? -5.452 -4.290 11.869 1.00 79.75 108 THR A C 1
ATOM 811 O O . THR A 1 108 ? -4.533 -3.759 11.251 1.00 79.75 108 THR A O 1
ATOM 814 N N . VAL A 1 109 ? -6.377 -3.596 12.526 1.00 82.94 109 VAL A N 1
ATOM 815 C CA . VAL A 1 109 ? -6.409 -2.135 12.675 1.00 82.94 109 VAL A CA 1
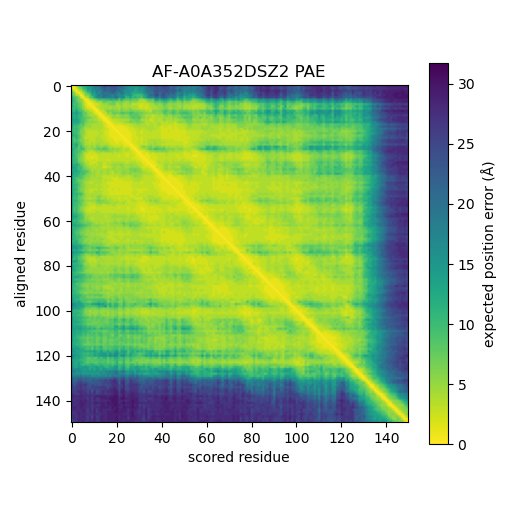ATOM 816 C C . VAL A 1 109 ? -6.783 -1.784 14.100 1.00 82.94 109 VAL A C 1
ATOM 818 O O . VAL A 1 109 ? -7.565 -2.495 14.734 1.00 82.94 109 VAL A O 1
ATOM 821 N N . SER A 1 110 ? -6.251 -0.673 14.600 1.00 83.81 110 SER A N 1
ATOM 822 C CA . SER A 1 110 ? -6.719 -0.112 15.861 1.00 83.81 110 SER A CA 1
ATOM 823 C C . SER A 1 110 ? -8.120 0.496 15.692 1.00 83.81 110 SER A C 1
ATOM 825 O O . SER A 1 110 ? -8.551 0.843 14.587 1.00 83.81 110 SER A O 1
ATOM 827 N N . ALA A 1 111 ? -8.838 0.672 16.803 1.00 81.19 111 ALA A N 1
ATOM 828 C CA . ALA A 1 111 ? -10.131 1.352 16.788 1.00 81.19 111 ALA A CA 1
ATOM 829 C C . ALA A 1 111 ? -10.016 2.821 16.333 1.00 81.19 111 ALA A C 1
ATOM 831 O O . ALA A 1 111 ? -10.924 3.325 15.671 1.00 81.19 111 ALA A O 1
ATOM 832 N N . ALA A 1 112 ? -8.903 3.491 16.657 1.00 82.25 112 ALA A N 1
ATOM 833 C CA . ALA A 1 112 ? -8.643 4.872 16.260 1.00 82.25 112 ALA A CA 1
ATOM 834 C C . ALA A 1 112 ? -8.380 4.978 14.750 1.00 82.25 112 ALA A C 1
ATOM 836 O O . ALA A 1 112 ? -9.048 5.757 14.068 1.00 82.25 112 ALA A O 1
ATOM 837 N N . ALA A 1 113 ? -7.505 4.120 14.212 1.00 82.69 113 ALA A N 1
ATOM 838 C CA . ALA A 1 113 ? -7.247 4.016 12.779 1.00 82.69 113 ALA A CA 1
ATOM 839 C C . ALA A 1 113 ? -8.537 3.719 12.005 1.00 82.69 113 ALA A C 1
ATOM 841 O O . ALA A 1 113 ? -8.853 4.405 11.037 1.00 82.69 113 ALA A O 1
ATOM 842 N N . LEU A 1 114 ? -9.339 2.749 12.458 1.00 80.88 114 LEU A N 1
ATOM 843 C CA . LEU A 1 114 ? -10.606 2.413 11.806 1.00 80.88 114 LEU A CA 1
ATOM 844 C C . LEU A 1 114 ? -11.589 3.595 11.805 1.00 80.88 114 LEU A C 1
ATOM 846 O O . LEU A 1 114 ? -12.264 3.822 10.802 1.00 80.88 114 LEU A O 1
ATOM 850 N N . ALA A 1 115 ? -11.674 4.355 12.901 1.00 81.94 115 ALA A N 1
ATOM 851 C CA . ALA A 1 115 ? -12.521 5.544 12.970 1.00 81.94 115 ALA A CA 1
ATOM 852 C C . ALA A 1 115 ? -12.060 6.632 11.987 1.00 81.94 115 ALA A C 1
ATOM 854 O O . ALA A 1 115 ? -12.896 7.202 11.284 1.00 81.94 115 ALA A O 1
ATOM 855 N N . ALA A 1 116 ? -10.747 6.869 11.883 1.00 84.12 116 ALA A N 1
ATOM 856 C CA . ALA A 1 116 ? -10.175 7.804 10.916 1.00 84.12 116 ALA A CA 1
ATOM 857 C C . ALA A 1 116 ? -10.485 7.374 9.475 1.00 84.12 116 ALA A C 1
ATOM 859 O O . ALA A 1 116 ? -11.065 8.150 8.717 1.00 84.12 116 ALA A O 1
ATOM 860 N N . LEU A 1 117 ? -10.214 6.111 9.125 1.00 82.31 117 LEU A N 1
ATOM 861 C CA . LEU A 1 117 ? -10.474 5.580 7.783 1.00 82.31 117 LEU A CA 1
ATOM 862 C C . LEU A 1 117 ? -11.967 5.640 7.414 1.00 82.31 117 LEU A C 1
ATOM 864 O O . LEU A 1 117 ? -12.296 5.918 6.267 1.00 82.31 117 LEU A O 1
ATOM 868 N N . ARG A 1 118 ? -12.882 5.428 8.374 1.00 80.12 118 ARG A N 1
ATOM 869 C CA . ARG A 1 118 ? -14.341 5.535 8.157 1.00 80.12 118 ARG A CA 1
ATOM 870 C C . ARG A 1 118 ? -14.829 6.967 7.956 1.00 80.12 118 ARG A C 1
ATOM 872 O O . ARG A 1 118 ? -15.824 7.160 7.263 1.00 80.12 118 ARG A O 1
ATOM 879 N N . SER A 1 119 ? -14.165 7.950 8.558 1.00 82.94 119 SER A N 1
ATOM 880 C CA . SER A 1 119 ? -14.461 9.369 8.317 1.00 82.94 119 SER A CA 1
ATOM 881 C C . SER A 1 119 ? -14.041 9.828 6.919 1.00 82.94 119 SER A C 1
ATOM 883 O O . SER A 1 119 ? -14.488 10.880 6.466 1.00 82.94 119 SER A O 1
ATOM 885 N N . CYS A 1 120 ? -13.201 9.055 6.228 1.00 81.38 120 CYS A N 1
ATOM 886 C CA . CYS A 1 120 ? -12.617 9.404 4.941 1.00 81.38 120 CYS A CA 1
ATOM 887 C C . CYS A 1 120 ? -13.404 8.748 3.785 1.00 81.38 120 CYS A C 1
ATOM 889 O O . CYS A 1 120 ? -13.261 7.549 3.544 1.00 81.38 120 CYS A O 1
ATOM 891 N N . PRO A 1 121 ? -14.235 9.502 3.033 1.00 77.38 121 PRO A N 1
ATOM 8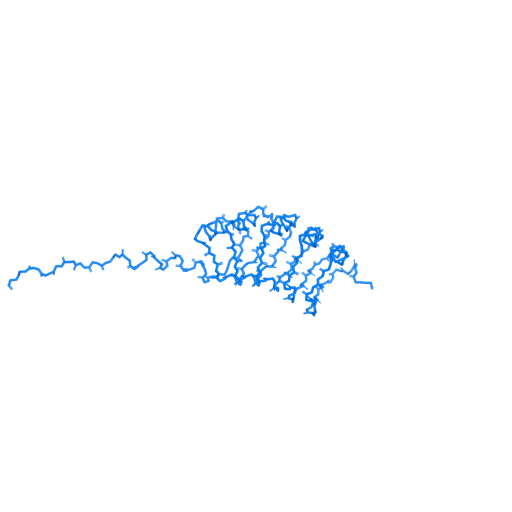92 C CA . PRO A 1 121 ? -15.147 8.942 2.024 1.00 77.38 121 PRO A CA 1
ATOM 893 C C . PRO A 1 121 ? -14.433 8.350 0.799 1.00 77.38 121 PRO A C 1
ATOM 895 O O . PRO A 1 121 ? -15.035 7.614 0.018 1.00 77.38 121 PRO A O 1
ATOM 898 N N . HIS A 1 122 ? -13.154 8.675 0.610 1.00 82.88 122 HIS A N 1
ATOM 899 C CA . HIS A 1 122 ? -12.307 8.175 -0.472 1.00 82.88 122 HIS A CA 1
ATOM 900 C C . HIS A 1 122 ? -11.643 6.829 -0.158 1.00 82.88 122 HIS A C 1
ATOM 902 O O . HIS A 1 122 ? -11.032 6.240 -1.050 1.00 82.88 122 HIS A O 1
ATOM 908 N N . ILE A 1 123 ? -11.762 6.320 1.070 1.00 85.06 123 ILE A N 1
ATOM 909 C CA . ILE A 1 123 ? -11.152 5.053 1.477 1.00 85.06 123 ILE A CA 1
ATOM 910 C C . ILE A 1 123 ? -12.194 3.933 1.418 1.00 85.06 123 ILE A C 1
ATOM 912 O O . ILE A 1 123 ? -13.221 3.962 2.095 1.00 85.06 123 ILE A O 1
ATOM 916 N N . ARG A 1 124 ? -11.920 2.906 0.613 1.00 83.44 124 ARG A N 1
ATOM 917 C CA . ARG A 1 124 ? -12.747 1.702 0.498 1.00 83.44 124 ARG A CA 1
ATOM 918 C C . ARG A 1 124 ? -12.195 0.595 1.379 1.00 83.44 124 ARG A C 1
ATOM 920 O O . ARG A 1 124 ? -11.243 -0.085 1.010 1.00 83.44 124 ARG A O 1
ATOM 927 N N . LEU A 1 125 ? -12.830 0.409 2.528 1.00 79.81 125 LEU A N 1
ATOM 928 C CA . LEU A 1 125 ? -12.544 -0.676 3.464 1.00 79.81 125 LEU A CA 1
ATOM 929 C C . LEU A 1 125 ? -13.333 -1.942 3.113 1.00 79.81 125 LEU A C 1
ATOM 931 O O . LEU A 1 125 ? -14.368 -1.874 2.445 1.00 79.81 125 LEU A O 1
ATOM 935 N N . HIS A 1 126 ? -12.869 -3.088 3.609 1.00 73.38 126 HIS A N 1
ATOM 936 C CA . HIS A 1 126 ? -13.622 -4.338 3.544 1.00 73.38 126 HIS A CA 1
ATOM 937 C C . HIS A 1 126 ? -14.875 -4.302 4.432 1.00 73.38 126 HIS A C 1
ATOM 939 O O . HIS A 1 126 ? -14.838 -3.841 5.578 1.00 73.38 126 HIS A O 1
ATOM 945 N N . GLU A 1 127 ? -15.982 -4.855 3.930 1.00 63.59 127 GLU A N 1
ATOM 946 C CA . GLU A 1 127 ? -17.296 -4.850 4.594 1.00 63.59 127 GLU A CA 1
ATOM 947 C C . GLU A 1 127 ? -17.287 -5.550 5.971 1.00 63.59 127 GLU A C 1
ATOM 949 O O . GLU A 1 127 ? -18.061 -5.217 6.870 1.00 63.59 127 GLU A O 1
ATOM 954 N N . ALA A 1 128 ? -16.371 -6.499 6.184 1.00 61.19 128 ALA A N 1
ATOM 955 C CA . ALA A 1 128 ? -16.244 -7.187 7.471 1.00 61.19 128 ALA A CA 1
ATOM 956 C C . ALA A 1 128 ? -15.772 -6.255 8.606 1.00 61.19 128 ALA A C 1
ATOM 958 O O . ALA A 1 128 ? -16.252 -6.363 9.736 1.00 61.19 128 ALA A O 1
ATOM 959 N N . LEU A 1 129 ? -14.872 -5.306 8.315 1.00 62.81 129 LEU A N 1
ATOM 960 C CA . LEU A 1 129 ? -14.387 -4.342 9.311 1.00 62.81 129 LEU A CA 1
ATOM 961 C C . LEU A 1 129 ? -15.417 -3.243 9.595 1.00 62.81 129 LEU A C 1
ATOM 963 O O . LEU A 1 129 ? -15.477 -2.713 10.706 1.00 62.81 129 LEU A O 1
ATOM 967 N N . THR A 1 130 ? -16.265 -2.907 8.620 1.00 59.09 130 THR A N 1
ATOM 968 C CA . THR A 1 130 ? -17.328 -1.915 8.819 1.00 59.09 130 THR A CA 1
ATOM 969 C C . THR A 1 130 ? -18.479 -2.458 9.671 1.00 59.09 130 THR A C 1
ATOM 971 O O . THR A 1 130 ? -19.041 -1.683 10.455 1.00 59.09 130 THR A O 1
ATOM 974 N N . LYS A 1 131 ? -18.772 -3.768 9.597 1.00 54.66 131 LYS A N 1
ATOM 975 C CA . LYS A 1 131 ? -19.790 -4.458 10.417 1.00 54.66 131 LYS A CA 1
ATOM 976 C C . LYS A 1 131 ? -19.340 -4.770 11.850 1.00 54.66 131 LYS A C 1
ATOM 978 O O . LYS A 1 131 ? -20.104 -4.518 12.774 1.00 54.66 131 LYS A O 1
ATOM 983 N N . SER A 1 132 ? -18.090 -5.194 12.060 1.00 50.31 132 SER A N 1
ATOM 984 C CA . SER A 1 132 ? -17.572 -5.607 13.384 1.00 50.31 132 SER A CA 1
ATOM 985 C C . SER A 1 132 ? -17.755 -4.558 14.501 1.00 50.31 132 SER A C 1
ATOM 987 O O . SER A 1 132 ? -18.040 -4.892 15.651 1.00 50.31 132 SER A O 1
ATOM 989 N N . SER A 1 133 ? -17.685 -3.261 14.177 1.00 46.12 133 SER A N 1
ATOM 990 C CA . SER A 1 133 ? -17.888 -2.204 15.181 1.00 46.12 133 SER A CA 1
ATOM 991 C C . SER A 1 133 ? -19.358 -2.001 15.597 1.00 46.12 133 SER A C 1
ATOM 993 O O . SER A 1 133 ? -19.597 -1.416 16.655 1.00 46.12 133 SER A O 1
ATOM 995 N N . LEU A 1 134 ? -20.333 -2.474 14.808 1.00 47.59 134 LEU A N 1
ATOM 996 C CA . LEU A 1 134 ? -21.761 -2.447 15.161 1.00 47.59 134 LEU A CA 1
ATOM 997 C C . LEU A 1 134 ? -22.141 -3.596 16.107 1.00 47.59 134 LEU A C 1
ATOM 999 O O . LEU A 1 134 ? -22.943 -3.377 17.013 1.00 47.59 134 LEU A O 1
ATOM 1003 N N . ASP A 1 135 ? -21.502 -4.761 15.982 1.00 47.62 135 ASP A N 1
ATOM 1004 C CA . ASP A 1 135 ? -21.832 -5.944 16.792 1.00 47.62 135 ASP A CA 1
ATOM 1005 C C . ASP A 1 135 ? -21.247 -5.894 18.217 1.00 47.62 135 ASP A C 1
ATOM 1007 O O . ASP A 1 135 ? -21.736 -6.557 19.128 1.00 47.62 135 ASP A O 1
ATOM 1011 N N . ALA A 1 136 ? -20.246 -5.044 18.472 1.00 49.53 136 ALA A N 1
ATOM 1012 C CA . ALA A 1 136 ? -19.672 -4.883 19.813 1.00 49.53 136 ALA A CA 1
ATOM 1013 C C . ALA A 1 136 ? -20.535 -4.030 20.772 1.00 49.53 136 ALA A C 1
ATOM 1015 O O . ALA A 1 136 ? -20.241 -3.958 21.968 1.00 49.53 136 ALA A O 1
ATOM 1016 N N . ARG A 1 137 ? -21.585 -3.358 20.273 1.00 44.19 137 ARG A N 1
ATOM 1017 C CA . ARG A 1 137 ? -22.494 -2.525 21.089 1.00 44.19 137 ARG A CA 1
ATOM 1018 C C . ARG A 1 137 ? -23.850 -3.172 21.376 1.00 44.19 137 ARG A C 1
ATOM 1020 O O . ARG A 1 137 ? -24.581 -2.633 22.203 1.00 44.19 137 ARG A O 1
ATOM 1027 N N . SER A 1 138 ? -24.175 -4.308 20.764 1.00 48.59 138 SER A N 1
ATOM 1028 C CA . SER A 1 138 ? -25.472 -4.979 20.933 1.00 48.59 138 SER A CA 1
ATOM 1029 C C . SER A 1 138 ? -25.514 -6.039 22.043 1.00 48.59 138 SER A C 1
ATOM 1031 O O . SER A 1 138 ? -26.611 -6.452 22.399 1.00 48.59 138 SER A O 1
ATOM 1033 N N . ASP A 1 139 ? -24.387 -6.414 22.667 1.00 48.47 139 ASP A N 1
ATOM 1034 C CA . ASP A 1 139 ? -24.357 -7.487 23.688 1.00 48.47 139 ASP A CA 1
ATOM 1035 C C . ASP A 1 139 ? -24.161 -7.010 25.146 1.00 48.47 139 ASP A C 1
ATOM 1037 O O . ASP A 1 139 ? -23.766 -7.759 26.037 1.00 48.47 139 ASP A O 1
ATOM 1041 N N . ARG A 1 140 ? -24.437 -5.732 25.442 1.00 50.53 140 ARG A N 1
ATOM 1042 C CA . ARG A 1 140 ? -24.492 -5.235 26.833 1.00 50.53 140 ARG A CA 1
ATOM 1043 C C . ARG A 1 140 ? -25.755 -4.434 27.100 1.00 50.53 140 ARG A C 1
ATOM 1045 O O . ARG A 1 140 ? -25.690 -3.228 27.323 1.00 50.53 140 ARG A O 1
ATOM 1052 N N . GLY A 1 141 ? -26.902 -5.106 27.133 1.00 54.16 141 GLY A N 1
ATOM 1053 C CA . GLY A 1 141 ? -28.074 -4.493 27.752 1.00 54.16 141 GLY A CA 1
ATOM 1054 C C . GLY A 1 141 ? -29.433 -5.064 27.386 1.00 54.16 141 GLY A C 1
ATOM 1055 O O . GLY A 1 141 ? -30.228 -4.338 26.813 1.00 54.16 141 GLY A O 1
ATOM 1056 N N . VAL A 1 142 ? -29.739 -6.285 27.827 1.00 55.94 142 VAL A N 1
ATOM 1057 C CA . VAL A 1 142 ? -31.077 -6.693 28.306 1.00 55.94 142 VAL A CA 1
ATOM 1058 C C . VAL A 1 142 ? -30.791 -7.723 29.408 1.00 55.94 142 VAL A C 1
ATOM 1060 O O . VAL A 1 142 ? -30.196 -8.753 29.131 1.00 55.94 142 VAL A O 1
ATOM 1063 N N . GLY A 1 143 ? -30.909 -7.405 30.702 1.00 52.06 143 GLY A N 1
ATOM 1064 C CA . GLY A 1 143 ? -32.179 -7.279 31.431 1.00 52.06 143 GLY A CA 1
ATOM 1065 C C . GLY A 1 143 ? -32.612 -8.688 31.881 1.00 52.06 143 GLY A C 1
ATOM 1066 O O . GLY A 1 143 ? -32.639 -9.597 31.076 1.00 52.06 143 GLY A O 1
ATOM 1067 N N . ASP A 1 144 ? -32.941 -9.011 33.123 1.00 53.16 144 ASP A N 1
ATOM 1068 C CA . ASP A 1 144 ? -33.321 -8.207 34.266 1.00 53.16 144 ASP A CA 1
ATOM 1069 C C . ASP A 1 144 ? -33.102 -9.059 35.526 1.00 53.16 144 ASP A C 1
ATOM 1071 O O . ASP A 1 144 ? -33.387 -10.258 35.582 1.00 53.16 144 ASP A O 1
ATOM 1075 N N . ARG A 1 145 ? -32.596 -8.398 36.560 1.00 55.44 145 ARG A N 1
ATOM 1076 C CA . ARG A 1 145 ? -32.584 -8.892 37.926 1.00 55.44 145 ARG A CA 1
ATOM 1077 C C . ARG A 1 145 ? -34.026 -8.881 38.411 1.00 55.44 145 ARG A C 1
ATOM 1079 O O . ARG A 1 145 ? -34.487 -7.821 38.804 1.00 55.44 145 ARG A O 1
ATOM 1086 N N . ARG A 1 146 ? -34.719 -10.016 38.492 1.00 54.69 146 ARG A N 1
ATOM 1087 C CA . ARG A 1 146 ? -35.890 -10.141 39.381 1.00 54.69 146 ARG A CA 1
ATOM 1088 C C . ARG A 1 146 ? -36.310 -11.600 39.559 1.00 54.69 146 ARG A C 1
ATOM 1090 O O . ARG A 1 146 ? -37.179 -12.096 38.862 1.00 54.69 146 ARG A O 1
ATOM 1097 N N . ASN A 1 147 ? -35.767 -12.257 40.582 1.00 47.66 147 ASN A N 1
ATOM 1098 C CA . ASN A 1 147 ? -36.640 -13.047 41.445 1.00 47.66 147 ASN A CA 1
ATOM 1099 C C . ASN A 1 147 ? -36.124 -13.034 42.886 1.00 47.66 147 ASN A C 1
ATOM 1101 O O . ASN A 1 147 ? -35.260 -13.808 43.293 1.00 47.66 147 ASN A O 1
ATOM 1105 N N . ARG A 1 148 ? -36.644 -12.071 43.646 1.00 54.62 148 ARG A N 1
ATOM 1106 C CA . ARG A 1 148 ? -36.597 -12.034 45.102 1.00 54.62 148 ARG A CA 1
ATOM 1107 C C . ARG A 1 148 ? -38.044 -12.237 45.548 1.00 54.62 148 ARG A C 1
ATOM 1109 O O . ARG A 1 148 ? -38.879 -11.401 45.220 1.00 54.62 148 ARG A O 1
ATOM 1116 N N . ARG A 1 149 ? -38.243 -13.245 46.401 1.00 51.69 149 ARG A N 1
ATOM 1117 C CA . ARG A 1 149 ? -39.386 -13.455 47.310 1.00 51.69 149 ARG A CA 1
ATOM 1118 C C . ARG A 1 149 ? -40.656 -14.046 46.678 1.00 51.69 149 ARG A C 1
ATOM 1120 O O . ARG A 1 149 ? -41.464 -13.314 46.118 1.00 51.69 149 ARG A O 1
ATOM 1127 N N . ARG A 1 150 ? -40.926 -15.319 46.967 1.00 54.31 150 ARG A N 1
ATOM 1128 C CA . ARG A 1 150 ? -41.755 -15.745 48.110 1.00 54.31 150 ARG A CA 1
ATOM 1129 C C . ARG A 1 150 ? -41.472 -17.200 48.449 1.00 54.31 150 ARG A C 1
ATOM 1131 O O . ARG A 1 150 ? -41.087 -17.934 47.517 1.00 54.31 150 ARG A O 1
#

Nearest PDB structures (foldseek):
  6djb-assembly1_A  TM=5.451E-01  e=9.928E-02  Homo sapiens
  4u09-assembly1_A  TM=4.399E-01  e=2.202E-01  Leptospira interrogans serovar Copenhageni str. Fiocruz L1-130
  7unr-assembly1_x  TM=3.235E-01  e=1.385E+00  Pseudomonas aeruginosa PAO1
  1zji-assembly1_A  TM=3.612E-01  e=1.473E+00  Aquifex aeolicus
  6bng-assembly1_B-2  TM=3.938E-01  e=5.017E+00  Acinetobacter baumannii AB307-0294

Mean predicted aligned error: 10.11 Å